Protein 2EHS (pdb70)

B-factor: mean 15.94, std 6.7, range [7.59, 37.36]

CATH classification: 1.10.1200.10

Radius of gyration: 10.93 Å; Cα contacts (8 Å, |Δi|>4): 74; chains: 1; bounding box: 26×19×26 Å

Sequence (75 aa):
SLEERVKEIIAEQLGVEKEKITPEAKFVEDLGADSLDVVELIMAFEEEFGIEIPDEDAEKIQTVGDVINYLKEKV

Organism: Aquifex aeolicus (strain VF5) (NCBI:txid224324)

Structure (mmCIF, N/CA/C/O backbone):
data_2EHS
#
_entry.id   2EHS
#
_cell.length_a   30.488
_cell.length_b   36.970
_cell.length_c   56.797
_cell.angle_alpha   90.00
_cell.angle_beta   90.00
_cell.angle_gamma   90.00
#
_symmetry.space_group_name_H-M   'P 21 21 21'
#
loop_
_entity.id
_entity.type
_entity.pdbx_description
1 polymer 'Acyl carrier protein'
2 non-polymer 'SODIUM ION'
3 non-polymer 'ZINC ION'
4 water water
#
loop_
_atom_site.group_PDB
_atom_site.id
_atom_site.typ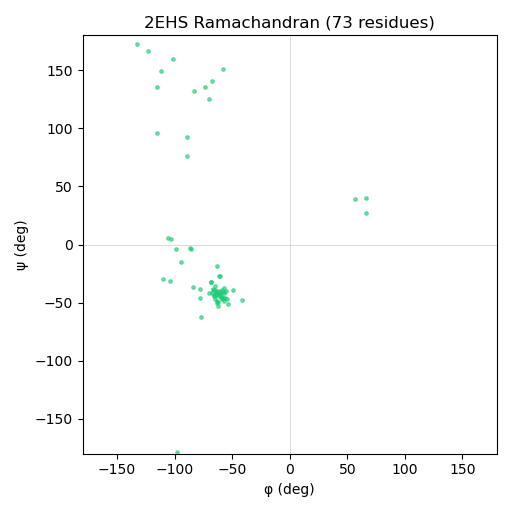e_symbol
_atom_site.label_atom_id
_atom_site.label_alt_id
_atom_site.label_comp_id
_atom_site.label_asym_id
_atom_site.label_entity_id
_atom_site.label_seq_id
_atom_site.pdbx_PDB_ins_code
_atom_site.Cartn_x
_atom_site.Cartn_y
_atom_site.Cartn_z
_atom_site.occupancy
_atom_site.B_iso_or_equiv
_atom_site.auth_seq_id
_atom_site.auth_comp_id
_atom_site.auth_asym_id
_atom_site.auth_atom_id
_atom_site.pdbx_PDB_model_num
ATOM 1 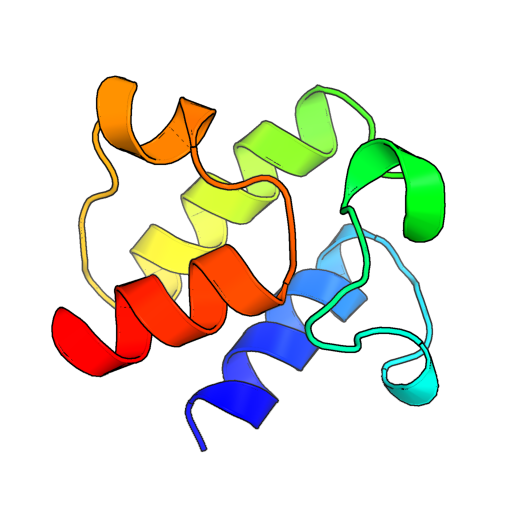N N . SER A 1 1 ? 15.149 21.496 -5.276 1.00 16.73 1 SER A N 1
ATOM 2 C CA . SER A 1 1 ? 14.573 20.405 -4.441 1.00 16.02 1 SER A CA 1
ATOM 3 C C . SER A 1 1 ? 14.718 20.735 -2.961 1.00 14.43 1 SER A C 1
ATOM 4 O O . SER A 1 1 ? 15.460 21.641 -2.582 1.00 13.99 1 SER A O 1
ATOM 7 N N . LEU A 1 2 ? 14.002 19.991 -2.128 1.00 13.95 2 LEU A N 1
ATOM 8 C CA . LEU A 1 2 ? 14.062 20.197 -0.689 1.00 13.34 2 LEU A CA 1
ATOM 9 C C . LEU A 1 2 ? 15.509 20.052 -0.212 1.00 12.86 2 LEU A C 1
ATOM 10 O O . LEU A 1 2 ? 16.011 20.877 0.553 1.00 12.58 2 LEU A O 1
ATOM 15 N N . GLU A 1 3 ? 16.180 19.007 -0.683 1.00 13.28 3 GLU A N 1
ATOM 16 C CA . GLU A 1 3 ? 17.566 18.747 -0.305 1.00 13.13 3 GLU A CA 1
ATOM 17 C C . GLU A 1 3 ? 18.500 19.887 -0.711 1.00 12.83 3 GLU A C 1
ATOM 18 O O . GLU A 1 3 ? 19.375 20.284 0.058 1.00 12.75 3 GLU A O 1
ATOM 24 N N . GLU A 1 4 ? 18.322 20.411 -1.920 1.00 11.72 4 GLU A N 1
ATOM 25 C CA . GLU A 1 4 ? 19.163 21.509 -2.389 1.00 12.66 4 GLU A CA 1
ATOM 26 C C . GLU A 1 4 ? 18.965 22.756 -1.534 1.00 10.87 4 GLU A C 1
ATOM 27 O O . GLU A 1 4 ? 19.923 23.453 -1.208 1.00 11.30 4 GLU A O 1
ATOM 33 N N . ARG A 1 5 ? 17.716 23.034 -1.171 1.00 11.88 5 ARG A N 1
ATOM 34 C CA . ARG A 1 5 ? 17.413 24.205 -0.354 1.00 10.17 5 ARG A CA 1
ATOM 35 C C . ARG A 1 5 ? 18.008 24.059 1.044 1.00 9.22 5 ARG A C 1
ATOM 36 O O . ARG A 1 5 ? 18.517 25.025 1.613 1.00 11.20 5 ARG A O 1
ATOM 44 N N . VAL A 1 6 ? 17.951 22.848 1.588 1.00 9.76 6 VAL A N 1
ATOM 45 C CA . VAL A 1 6 ? 18.513 22.583 2.908 1.00 9.96 6 VAL A CA 1
ATOM 46 C C . VAL A 1 6 ? 20.027 22.796 2.869 1.00 9.75 6 VAL A C 1
ATOM 47 O O . VAL A 1 6 ? 20.599 23.408 3.768 1.00 9.98 6 VAL A O 1
ATOM 51 N N . LYS A 1 7 ? 20.672 22.298 1.817 1.00 10.29 7 LYS A N 1
ATOM 52 C CA . LYS A 1 7 ? 22.133 22.487 1.636 1.00 10.64 7 LYS A CA 1
ATOM 53 C C . LYS A 1 7 ? 22.544 23.966 1.557 1.00 10.99 7 LYS A C 1
ATOM 54 O O . LYS A 1 7 ? 23.542 24.392 2.117 1.00 11.47 7 LYS A O 1
ATOM 60 N N . GLU A 1 8 ? 21.765 24.764 0.794 1.00 11.84 8 GLU A N 1
ATOM 61 C CA . GLU A 1 8 ? 22.121 26.180 0.689 1.00 12.62 8 GLU A CA 1
ATOM 62 C C . GLU A 1 8 ? 22.010 26.889 2.039 1.00 11.16 8 GLU A C 1
ATOM 63 O O . GLU A 1 8 ? 22.827 27.725 2.403 1.00 11.87 8 GLU A O 1
ATOM 69 N N . ILE A 1 9 ? 20.937 26.555 2.780 1.00 10.48 9 ILE A N 1
ATOM 70 C CA . ILE A 1 9 ? 20.773 27.144 4.105 1.00 10.30 9 ILE A CA 1
ATOM 71 C C . ILE A 1 9 ? 21.982 26.852 4.999 1.00 9.11 9 ILE A C 1
ATOM 72 O O . ILE A 1 9 ? 22.554 27.736 5.623 1.00 10.40 9 ILE A O 1
ATOM 77 N N . ILE A 1 10 ? 22.378 25.585 5.032 1.00 9.14 10 ILE A N 1
ATOM 78 C CA . ILE A 1 10 ? 23.509 25.157 5.842 1.00 9.24 10 ILE A CA 1
ATOM 79 C C . ILE A 1 10 ? 24.835 25.747 5.356 1.00 9.19 10 ILE A C 1
ATOM 80 O O . ILE A 1 10 ? 25.645 26.214 6.158 1.00 10.34 10 ILE A O 1
ATOM 85 N N . ALA A 1 11 ? 25.053 25.734 4.044 1.00 9.87 11 ALA A N 1
ATOM 86 C CA . ALA A 1 11 ? 26.286 26.275 3.478 1.00 11.00 11 ALA A CA 1
ATOM 87 C C . ALA A 1 11 ? 26.408 27.771 3.753 1.00 12.04 11 ALA A C 1
ATOM 88 O O . ALA A 1 11 ? 27.490 28.271 4.058 1.00 12.98 11 ALA A O 1
ATOM 90 N N . GLU A 1 12 ? 25.293 28.485 3.647 1.00 12.76 12 GLU A N 1
ATOM 91 C CA . GLU A 1 12 ? 25.292 29.923 3.879 1.00 14.98 12 GLU A CA 1
ATOM 92 C C . GLU A 1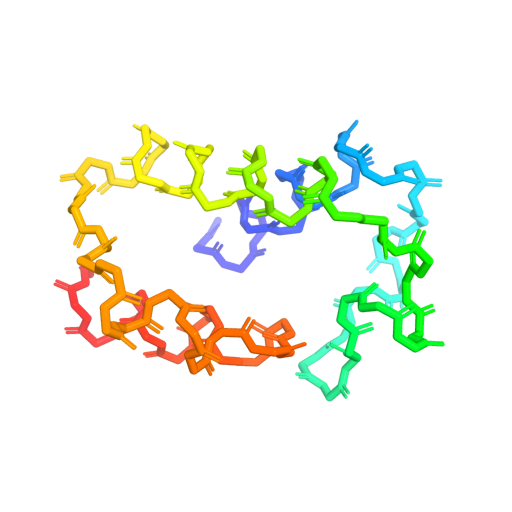 12 ? 25.636 30.262 5.329 1.00 13.70 12 GLU A C 1
ATOM 93 O O . GLU A 1 12 ? 26.363 31.217 5.595 1.00 16.55 12 GLU A O 1
ATOM 99 N N . GLN A 1 13 ? 25.121 29.467 6.262 1.00 13.22 13 GLN A N 1
ATOM 100 C CA . GLN A 1 13 ? 25.352 29.695 7.684 1.00 12.98 13 GLN A CA 1
ATOM 101 C C . GLN A 1 13 ? 26.715 29.250 8.202 1.00 13.87 13 GLN A C 1
ATOM 102 O O . GLN A 1 13 ? 27.378 29.990 8.930 1.00 15.05 13 GLN A O 1
ATOM 108 N N . LEU A 1 14 ? 27.128 28.044 7.824 1.00 13.69 14 LEU A N 1
ATOM 109 C CA . LEU A 1 14 ? 28.387 27.474 8.299 1.00 13.72 14 LEU A CA 1
ATOM 110 C C . LEU A 1 14 ? 29.611 27.663 7.412 1.00 13.78 14 LEU A C 1
ATOM 111 O O . LEU A 1 14 ? 30.738 27.457 7.862 1.00 17.21 14 LEU A O 1
ATOM 116 N N . GLY A 1 15 ? 29.400 28.043 6.157 1.00 13.94 15 GLY A N 1
ATOM 117 C CA . GLY A 1 15 ? 30.526 28.236 5.263 1.00 16.55 15 GLY A CA 1
ATOM 118 C C . GLY A 1 15 ? 31.248 26.937 4.958 1.00 16.82 15 GLY A C 1
ATOM 119 O O . GLY A 1 15 ? 32.478 26.895 4.901 1.00 18.77 15 GLY A O 1
ATOM 120 N N . VAL A 1 16 ? 30.479 25.868 4.776 1.00 15.79 16 VAL A N 1
ATOM 121 C CA . VAL A 1 16 ? 31.042 24.564 4.455 1.00 15.95 16 VAL A CA 1
ATOM 122 C C . VAL A 1 16 ? 30.647 24.217 3.026 1.00 15.55 16 VAL A C 1
ATOM 123 O O . VAL A 1 16 ? 29.596 24.644 2.549 1.00 16.57 16 VAL A O 1
ATOM 127 N N . GLU A 1 17 ? 31.497 23.459 2.342 1.00 14.74 17 GLU A N 1
ATOM 128 C CA . GLU A 1 17 ? 31.197 23.074 0.992 1.00 15.80 17 GLU A CA 1
ATOM 129 C C . GLU A 1 17 ? 30.014 22.133 0.971 1.00 14.15 17 GLU A C 1
ATOM 130 O O . GLU A 1 17 ? 29.845 21.285 1.838 1.00 13.99 17 GLU A O 1
ATOM 136 N N . LYS A 1 18 ? 29.134 22.286 -0.012 1.00 13.99 18 LYS A N 1
ATOM 137 C CA . LYS A 1 18 ? 27.940 21.451 -0.072 1.00 13.31 18 LYS A CA 1
ATOM 138 C C . LYS A 1 18 ? 28.267 19.967 -0.204 1.00 13.21 18 LYS A C 1
ATOM 139 O O . LYS A 1 18 ? 27.488 19.115 0.223 1.00 13.28 18 LYS A O 1
ATOM 145 N N . GLU A 1 19 ? 29.425 19.662 -0.783 1.00 13.45 19 GLU A N 1
ATOM 146 C CA . GLU A 1 19 ? 29.840 18.277 -0.951 1.00 14.16 19 GLU A CA 1
ATOM 147 C C . GLU A 1 19 ? 30.039 17.576 0.393 1.00 14.17 19 GLU A C 1
ATOM 148 O O . GLU A 1 19 ? 30.047 16.349 0.462 1.00 15.36 19 GLU A O 1
ATOM 154 N N . LYS A 1 20 ? 30.189 18.357 1.460 1.00 13.67 20 LYS A N 1
ATOM 155 C CA . LYS A 1 20 ? 30.381 17.799 2.798 1.00 13.13 20 LYS A CA 1
ATOM 156 C C . LYS A 1 20 ? 29.083 17.776 3.607 1.00 12.97 20 LYS A C 1
ATOM 157 O O . LYS A 1 20 ? 29.053 17.272 4.732 1.00 12.51 20 LYS A O 1
ATOM 163 N N . ILE A 1 21 ? 28.017 18.328 3.038 1.00 12.20 21 ILE A N 1
ATOM 164 C CA . ILE A 1 21 ? 26.726 18.365 3.715 1.00 13.53 21 ILE A CA 1
ATOM 165 C C . ILE A 1 21 ? 25.945 17.102 3.370 1.00 14.13 21 ILE A C 1
ATOM 166 O O . ILE A 1 21 ? 25.016 17.127 2.560 1.00 16.28 21 ILE A O 1
ATOM 171 N N . THR A 1 22 ? 26.340 15.997 3.997 1.00 14.21 22 THR A N 1
ATOM 172 C CA . THR A 1 22 ? 25.717 14.697 3.780 1.00 14.46 22 THR A CA 1
ATOM 173 C C . THR A 1 22 ? 24.747 14.360 4.913 1.00 13.71 22 THR A C 1
ATOM 174 O O . THR A 1 22 ? 24.838 14.914 6.005 1.00 12.34 22 THR A O 1
ATOM 178 N N . PRO A 1 23 ? 23.806 13.436 4.666 1.00 13.89 23 PRO A N 1
ATOM 179 C CA . PRO A 1 23 ? 22.817 13.037 5.672 1.00 13.95 23 PRO A CA 1
ATOM 180 C C . PRO A 1 23 ? 23.340 12.676 7.062 1.00 12.32 23 PRO A C 1
ATOM 181 O O . PRO A 1 23 ? 22.716 13.017 8.062 1.00 12.51 23 PRO A O 1
ATOM 185 N N . GLU A 1 24 ? 24.478 11.993 7.132 1.00 13.00 24 GLU A N 1
ATOM 186 C CA . GLU A 1 24 ? 25.023 11.589 8.424 1.00 12.84 24 GLU A CA 1
ATOM 187 C C . GLU A 1 24 ? 25.883 12.637 9.116 1.00 11.44 24 GLU A C 1
ATOM 188 O O . GLU A 1 24 ? 26.318 12.436 10.248 1.00 12.34 24 GLU A O 1
ATOM 194 N N . ALA A 1 25 ? 26.116 13.758 8.445 1.00 9.53 25 ALA A N 1
ATOM 195 C CA . ALA A 1 25 ? 26.933 14.816 9.016 1.00 9.42 25 ALA A CA 1
ATOM 196 C C . ALA A 1 25 ? 26.253 15.525 10.181 1.00 9.09 25 ALA A C 1
ATOM 197 O O . ALA A 1 25 ? 25.130 16.013 10.059 1.00 9.32 25 ALA A O 1
ATOM 199 N N . LYS A 1 26 ? 26.943 15.561 11.316 1.00 8.79 26 LYS A N 1
ATOM 200 C CA . LYS A 1 26 ? 26.450 16.240 12.509 1.00 8.14 26 LYS A CA 1
ATOM 201 C C . LYS A 1 26 ? 26.794 17.718 12.371 1.00 9.01 26 LY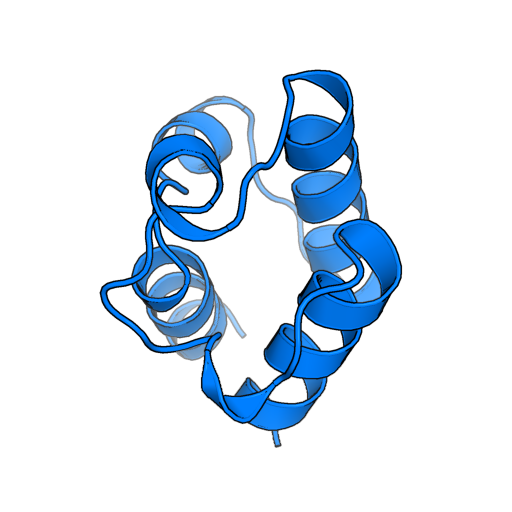S A C 1
ATOM 202 O O . LYS A 1 26 ? 27.926 18.064 12.041 1.00 8.66 26 LYS A O 1
ATOM 208 N N . PHE A 1 27 ? 25.827 18.592 12.620 1.00 8.40 27 PHE A N 1
ATOM 209 C CA . PHE A 1 27 ? 26.078 20.022 12.497 1.00 8.92 27 PHE A CA 1
ATOM 210 C C . PHE A 1 27 ? 27.268 20.480 13.324 1.00 9.22 27 PHE A C 1
ATOM 211 O O . PHE A 1 27 ? 28.131 21.212 12.836 1.00 9.53 27 PHE A O 1
ATOM 219 N N . VAL A 1 28 ? 27.315 20.040 14.575 1.00 8.97 28 VAL A N 1
ATOM 220 C CA . VAL A 1 28 ? 28.393 20.431 15.469 1.00 11.12 28 VAL A CA 1
ATOM 221 C C . VAL A 1 28 ? 29.707 19.693 15.224 1.00 10.96 28 VAL A C 1
ATOM 222 O O . VAL A 1 28 ? 30.712 20.308 14.872 1.00 12.62 28 VAL A O 1
ATOM 226 N N . GLU A 1 29 ? 29.696 18.376 15.393 1.00 9.98 29 GLU A N 1
ATOM 227 C CA . GLU A 1 29 ? 30.907 17.581 15.233 1.00 10.49 29 GLU A CA 1
ATOM 228 C C . GLU A 1 29 ? 31.522 17.528 13.843 1.00 9.42 29 GLU A C 1
ATOM 229 O O . GLU A 1 29 ? 32.747 17.483 13.710 1.00 10.94 29 GLU A O 1
ATOM 235 N N . ASP A 1 30 ? 30.691 17.529 12.807 1.00 9.25 30 ASP A N 1
ATOM 236 C CA . ASP A 1 30 ? 31.213 17.437 11.450 1.00 9.57 30 ASP A CA 1
ATOM 237 C C . ASP A 1 30 ? 31.233 18.720 10.640 1.00 11.04 30 ASP A C 1
ATOM 238 O O . ASP A 1 30 ? 32.119 18.905 9.804 1.00 11.43 30 ASP A O 1
ATOM 243 N N . LEU A 1 31 ? 30.274 19.608 10.880 1.00 10.34 31 LEU A N 1
ATOM 244 C CA . LEU A 1 31 ? 30.213 20.848 10.119 1.00 9.42 31 LEU A CA 1
ATOM 245 C C . LEU A 1 31 ? 30.654 22.093 10.888 1.00 9.51 31 LEU A C 1
ATOM 246 O O . LEU A 1 31 ? 30.549 23.210 10.382 1.00 11.47 31 LEU A O 1
ATOM 251 N N . GLY A 1 32 ? 31.147 21.890 12.107 1.00 10.25 32 GLY A N 1
ATOM 252 C CA . GLY A 1 32 ? 31.649 22.986 12.921 1.00 10.52 32 GLY A CA 1
ATOM 253 C C . GLY A 1 32 ? 30.683 24.047 13.409 1.00 10.98 32 GLY A C 1
ATOM 254 O O . GLY A 1 32 ? 31.087 25.181 13.664 1.00 12.91 32 GLY A O 1
ATOM 255 N N . ALA A 1 33 ? 29.414 23.695 13.559 1.00 9.48 33 ALA A N 1
ATOM 256 C CA . ALA A 1 33 ? 28.430 24.660 14.027 1.00 9.30 33 ALA A CA 1
ATOM 257 C C . ALA A 1 33 ? 28.592 24.939 15.516 1.00 9.95 33 ALA A C 1
ATOM 258 O O . ALA A 1 33 ? 28.796 24.014 16.304 1.00 12.23 33 ALA A O 1
ATOM 260 N N . ASP A 1 34 ? 28.529 26.212 15.901 1.00 9.61 34 ASP A N 1
ATOM 261 C CA . ASP A 1 34 ? 28.595 26.554 17.316 1.00 9.34 34 ASP A CA 1
ATOM 262 C C . ASP A 1 34 ? 27.151 26.748 17.786 1.00 9.77 34 ASP A C 1
ATOM 263 O O . ASP A 1 34 ? 26.214 26.574 17.001 1.00 10.00 34 ASP A O 1
ATOM 268 N N . SER A 1 35 ? 26.960 27.094 19.054 1.00 11.63 35 SER A N 1
ATOM 269 C CA . SER A 1 35 ? 25.612 27.258 19.591 1.00 11.13 35 SER A CA 1
ATOM 270 C C . SER A 1 35 ? 24.755 28.277 18.849 1.00 10.21 35 SER A C 1
ATOM 271 O O . SER A 1 35 ? 23.562 28.054 18.637 1.00 10.97 35 SER A O 1
ATOM 274 N N . LEU A 1 36 ? 25.350 29.398 18.458 1.00 10.36 36 LEU A N 1
ATOM 275 C CA . LEU A 1 36 ? 24.593 30.410 17.736 1.00 10.35 36 LEU A CA 1
ATOM 276 C C . LEU A 1 36 ? 24.206 29.878 16.361 1.00 9.68 36 LEU A C 1
ATOM 277 O O . LEU A 1 36 ? 23.080 30.085 15.910 1.00 9.34 36 LEU A O 1
ATOM 282 N N . ASP A 1 37 ? 25.132 29.185 15.702 1.00 8.60 37 ASP A N 1
ATOM 283 C CA . ASP A 1 37 ? 24.860 28.623 14.381 1.00 8.27 37 ASP A CA 1
ATOM 284 C C . ASP A 1 37 ? 23.648 27.707 14.413 1.00 8.56 37 ASP A C 1
ATOM 285 O O . ASP A 1 37 ? 22.790 27.774 13.538 1.00 7.75 37 ASP A O 1
ATOM 290 N N . VAL A 1 38 ? 23.589 26.832 15.411 1.00 9.51 38 VAL A N 1
ATOM 291 C CA . VAL A 1 38 ? 22.474 25.901 15.513 1.00 8.83 38 VAL A CA 1
ATOM 292 C C . VAL A 1 38 ? 21.149 26.648 15.638 1.00 8.98 38 VAL A C 1
ATOM 293 O O . VAL A 1 38 ? 20.174 26.308 14.968 1.00 9.31 38 VAL A O 1
ATOM 297 N N . VAL A 1 39 ? 21.115 27.669 16.488 1.00 9.16 39 VAL A N 1
ATOM 298 C CA . VAL A 1 39 ? 19.906 28.464 16.664 1.00 9.77 39 VAL A CA 1
ATOM 299 C C . VAL A 1 39 ? 19.519 29.129 15.344 1.00 8.12 39 VAL A C 1
ATOM 300 O O . VAL A 1 39 ? 18.350 29.130 14.960 1.00 9.08 39 VAL A O 1
ATOM 304 N N . GLU A 1 40 ? 20.502 29.685 14.643 1.00 8.30 40 GLU A N 1
ATOM 305 C CA . GLU A 1 40 ? 20.227 30.342 13.374 1.00 8.78 40 GLU A CA 1
ATOM 306 C C . GLU A 1 40 ? 19.797 29.372 12.279 1.00 8.79 40 GLU A C 1
ATOM 307 O O . GLU A 1 40 ? 18.992 29.727 11.417 1.00 8.61 40 GLU A O 1
ATOM 313 N N . LEU A 1 41 ? 20.320 28.149 12.312 1.00 8.44 41 LEU A N 1
ATOM 314 C CA . LEU A 1 41 ? 19.934 27.144 11.324 1.00 7.88 41 LEU A CA 1
ATOM 315 C C . LEU A 1 41 ? 18.453 26.821 11.502 1.00 7.86 41 LEU A C 1
ATOM 316 O O . LEU A 1 41 ? 17.691 26.786 10.536 1.00 8.01 41 LEU A O 1
ATOM 321 N N . ILE A 1 42 ? 18.047 26.590 12.746 1.00 7.59 42 ILE A N 1
ATOM 322 C CA . ILE A 1 42 ? 16.655 26.278 13.041 1.00 8.20 42 ILE A CA 1
ATOM 323 C C . ILE A 1 42 ? 15.760 27.421 12.569 1.00 8.12 42 ILE A C 1
ATOM 324 O O . ILE A 1 42 ? 14.740 27.192 11.917 1.00 8.24 42 ILE A O 1
ATOM 329 N N . MET A 1 43 ? 16.149 28.651 12.891 1.00 7.71 43 MET A N 1
ATOM 330 C CA . MET A 1 43 ? 15.383 29.827 12.490 1.00 8.32 43 MET A CA 1
ATOM 331 C C . MET A 1 43 ? 15.221 29.879 10.972 1.00 8.38 43 MET A C 1
ATOM 332 O O . MET A 1 43 ? 14.148 30.209 10.464 1.00 8.73 43 MET A O 1
ATOM 337 N N . ALA A 1 44 ? 16.293 29.555 10.253 1.00 8.10 44 ALA A N 1
ATOM 338 C CA . ALA A 1 44 ? 16.270 29.575 8.795 1.00 8.25 44 ALA A CA 1
ATOM 339 C C . ALA A 1 44 ? 15.411 28.461 8.203 1.00 8.37 44 ALA A C 1
ATOM 340 O O . ALA A 1 44 ? 14.677 28.693 7.244 1.00 9.09 44 ALA A O 1
ATOM 342 N N . PHE A 1 45 ? 15.501 27.253 8.755 1.00 8.01 45 PHE A N 1
ATOM 343 C CA . PHE A 1 45 ? 14.690 26.156 8.244 1.00 8.30 45 PHE A CA 1
ATOM 344 C C . PHE A 1 45 ? 13.217 26.524 8.383 1.00 8.13 45 PHE A C 1
ATOM 345 O O . PHE A 1 45 ? 12.418 26.266 7.484 1.00 9.56 45 PHE A O 1
ATOM 353 N N . GLU A 1 46 ? 12.858 27.132 9.511 1.00 8.26 46 GLU A N 1
ATOM 354 C CA . GLU A 1 46 ? 11.475 27.532 9.745 1.00 8.57 46 GLU A CA 1
ATOM 355 C C . GLU A 1 46 ? 11.027 28.573 8.728 1.00 9.20 46 GLU A C 1
ATOM 356 O O . GLU A 1 46 ? 9.975 28.437 8.105 1.00 10.79 46 GLU A O 1
ATOM 362 N N . GLU A 1 47 ? 11.830 29.616 8.566 1.00 9.15 47 GLU A N 1
ATOM 363 C CA . GLU A 1 47 ? 11.504 30.709 7.647 1.00 10.51 47 GLU A CA 1
ATOM 364 C C . GLU A 1 47 ? 11.412 30.238 6.188 1.00 10.89 47 GLU A C 1
ATOM 365 O O . GLU A 1 47 ? 10.456 30.518 5.477 1.00 11.19 47 GLU A O 1
ATOM 371 N N . GLU A 1 48 ? 12.413 29.503 5.723 1.00 10.10 48 GLU A N 1
ATOM 372 C CA . GLU A 1 48 ? 12.423 29.041 4.343 1.00 11.61 48 GLU A CA 1
ATOM 373 C C . GLU A 1 48 ? 11.363 28.001 4.000 1.00 12.45 48 GLU A C 1
ATOM 374 O O . GLU A 1 48 ? 10.874 27.970 2.874 1.00 14.87 48 GLU A O 1
ATOM 380 N N . PHE A 1 49 ? 10.995 27.156 4.956 1.00 12.01 49 PHE A N 1
ATOM 381 C CA . PHE A 1 49 ? 9.996 26.126 4.686 1.00 12.00 49 PHE A CA 1
ATOM 382 C C . PHE A 1 49 ? 8.613 26.429 5.251 1.00 13.68 49 PHE A C 1
ATOM 383 O O . PHE A 1 49 ? 7.700 25.603 5.166 1.00 14.04 49 PHE A O 1
ATOM 391 N N . GLY A 1 50 ? 8.468 27.624 5.816 1.00 12.82 50 GLY A N 1
ATOM 392 C CA . GLY A 1 50 ? 7.193 28.051 6.366 1.00 14.67 50 GLY A CA 1
ATOM 393 C C . GLY A 1 50 ? 6.595 27.157 7.431 1.00 16.52 50 GLY A C 1
ATOM 394 O O . GLY A 1 50 ? 5.382 26.949 7.468 1.00 17.99 50 GLY A O 1
ATOM 395 N N . ILE A 1 51 ? 7.440 26.628 8.305 1.00 16.36 51 ILE A N 1
ATOM 396 C CA . ILE A 1 51 ? 6.964 25.762 9.371 1.00 17.36 51 ILE A CA 1
ATOM 397 C C . ILE A 1 51 ? 7.567 26.177 10.699 1.00 17.06 51 ILE A C 1
ATOM 398 O O . ILE A 1 51 ? 8.439 27.042 10.760 1.00 18.44 51 ILE A O 1
ATOM 403 N N . GLU A 1 52 ? 7.089 25.547 11.763 1.00 15.93 52 GLU A N 1
ATOM 404 C CA . GLU A 1 52 ? 7.590 25.818 13.095 1.00 16.30 52 GLU A CA 1
ATOM 405 C C . GLU A 1 52 ? 8.260 24.571 13.633 1.00 15.41 52 GLU A C 1
ATOM 406 O O . GLU A 1 52 ? 7.748 23.463 13.478 1.00 17.17 52 GLU A O 1
ATOM 412 N N . ILE A 1 53 ? 9.424 24.755 14.239 1.00 13.20 53 ILE A N 1
ATOM 413 C CA . ILE A 1 53 ? 10.155 23.652 14.832 1.00 13.42 53 ILE A CA 1
ATOM 414 C C . ILE A 1 53 ? 10.172 23.948 16.323 1.00 15.48 53 ILE A C 1
ATOM 415 O O . ILE A 1 53 ? 11.000 24.722 16.802 1.00 15.08 53 ILE A O 1
ATOM 420 N N . PRO A 1 54 ? 9.228 23.359 17.073 1.00 17.04 54 PRO A N 1
ATOM 421 C CA . PRO A 1 54 ? 9.171 23.590 18.519 1.00 18.49 54 PRO A CA 1
ATOM 422 C C . PRO A 1 54 ? 10.472 23.194 19.208 1.00 18.52 54 PRO A C 1
ATOM 423 O O . PRO A 1 54 ? 11.182 22.303 18.744 1.00 17.13 54 PRO A O 1
ATOM 427 N N . ASP A 1 55 ? 10.777 23.870 20.311 1.00 20.38 55 ASP A N 1
ATOM 428 C CA . ASP A 1 55 ? 11.997 23.616 21.070 1.00 21.71 55 ASP A CA 1
ATOM 429 C C . ASP A 1 55 ? 12.302 22.129 21.203 1.00 22.14 55 ASP A C 1
ATOM 430 O O . ASP A 1 55 ? 13.433 21.695 20.980 1.00 21.48 55 ASP A O 1
ATOM 435 N N . GLU A 1 56 ? 11.285 21.358 21.569 1.00 21.49 56 GLU A N 1
ATOM 436 C CA . GLU A 1 56 ? 11.421 19.917 21.738 1.00 22.34 56 GLU A CA 1
ATOM 437 C C . GLU A 1 56 ? 12.000 19.256 20.491 1.00 21.20 56 GLU A C 1
ATOM 438 O O . GLU A 1 56 ? 12.969 18.500 20.569 1.00 21.19 56 GLU A O 1
ATOM 444 N N . ASP A 1 57 ? 11.404 19.543 19.339 1.00 17.62 57 ASP A N 1
ATOM 445 C CA . ASP A 1 57 ? 11.870 18.971 18.085 1.00 16.14 57 ASP A CA 1
ATOM 446 C C . ASP A 1 57 ? 13.258 19.488 17.719 1.00 15.24 57 ASP A C 1
ATOM 447 O O . ASP A 1 57 ? 14.089 18.740 17.213 1.00 14.03 57 ASP A O 1
ATOM 452 N N . ALA A 1 58 ? 13.504 20.769 17.976 1.00 14.56 58 ALA A N 1
ATOM 453 C CA . ALA A 1 58 ? 14.792 21.381 17.661 1.00 14.20 58 ALA A CA 1
ATOM 454 C C . ALA A 1 58 ? 15.957 20.626 18.296 1.00 13.25 58 ALA A C 1
ATOM 455 O O . ALA A 1 58 ? 17.007 20.457 17.679 1.00 14.28 58 ALA A O 1
ATOM 457 N N . GLU A 1 59 ? 15.763 20.172 19.529 1.00 13.91 59 GLU A N 1
ATOM 458 C CA . GLU A 1 59 ? 16.793 19.434 20.250 1.00 15.38 59 GLU A CA 1
ATOM 459 C C . GLU A 1 59 ? 17.165 18.136 19.537 1.00 13.95 59 GLU A C 1
ATOM 460 O O . GLU A 1 59 ? 18.285 17.641 19.679 1.00 15.19 59 GLU A O 1
ATOM 466 N N . LYS A 1 60 ? 16.223 17.591 18.772 1.00 11.98 60 LYS A N 1
ATOM 467 C CA . LYS A 1 60 ? 16.453 16.349 18.040 1.00 12.58 60 LYS A CA 1
ATOM 468 C C . LYS A 1 60 ? 17.084 16.553 16.669 1.00 12.58 60 LYS A C 1
ATOM 469 O O . LYS A 1 60 ? 17.370 15.584 15.967 1.00 12.73 60 LYS A O 1
ATOM 475 N N . ILE A 1 61 ? 17.285 17.805 16.276 1.00 13.68 61 ILE A N 1
ATOM 476 C CA . ILE A 1 61 ? 17.902 18.095 14.986 1.00 15.54 61 ILE A CA 1
ATOM 477 C C . ILE A 1 61 ? 19.412 18.151 15.188 1.00 14.28 61 ILE A C 1
ATOM 478 O O . ILE A 1 61 ? 19.973 19.197 15.514 1.00 17.20 61 ILE A O 1
ATOM 483 N N . GLN A 1 62 ? 20.063 17.009 14.990 1.00 11.96 62 GLN A N 1
ATOM 484 C CA . GLN A 1 62 ? 21.502 16.904 15.186 1.00 10.75 62 GLN A CA 1
ATOM 485 C C . GLN A 1 62 ? 22.298 16.717 13.897 1.00 10.38 62 GLN A C 1
ATOM 486 O O . GLN A 1 62 ? 23.453 17.141 13.809 1.00 10.08 62 GLN A O 1
ATOM 492 N N . THR A 1 63 ? 21.683 16.083 12.902 1.00 9.90 63 THR A N 1
ATOM 493 C CA . THR A 1 63 ? 22.345 15.841 11.623 1.00 10.15 63 THR A CA 1
ATOM 494 C C . THR A 1 63 ? 21.561 16.428 10.463 1.00 9.04 63 THR A C 1
ATOM 495 O O . THR A 1 63 ? 20.389 16.786 10.595 1.00 9.72 63 THR A O 1
ATOM 499 N N . VAL A 1 64 ? 22.222 16.501 9.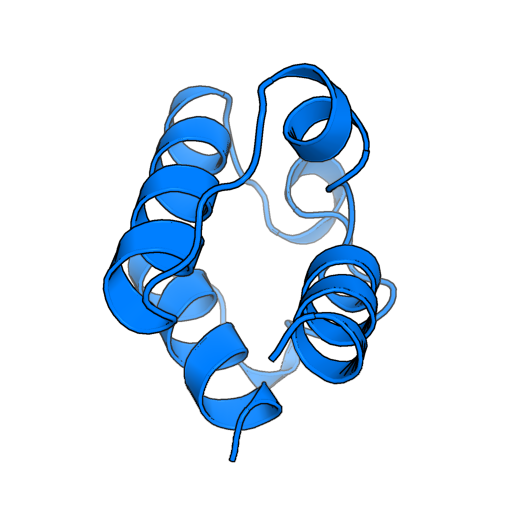315 1.00 9.83 64 VAL A N 1
ATOM 500 C CA . VAL A 1 64 ? 21.602 1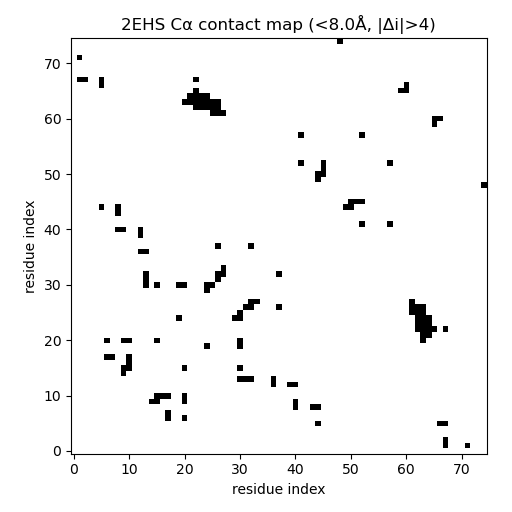7.000 8.101 1.00 11.04 64 VAL A CA 1
ATOM 501 C C . VAL A 1 64 ? 20.424 16.074 7.797 1.00 10.17 64 VAL A C 1
ATOM 502 O O . VAL A 1 64 ? 19.353 16.519 7.388 1.00 10.75 64 VAL A O 1
ATOM 506 N N . GLY A 1 65 ? 20.635 14.778 8.014 1.00 9.90 65 GLY A N 1
ATOM 507 C CA . GLY A 1 65 ? 19.587 13.801 7.776 1.00 11.29 65 GLY A CA 1
ATOM 508 C C . GLY A 1 65 ? 18.342 14.063 8.606 1.00 10.46 65 GLY A C 1
ATOM 509 O O . GLY A 1 65 ? 17.223 13.881 8.120 1.00 10.93 65 GLY A O 1
ATOM 510 N N . ASP A 1 66 ? 18.522 14.475 9.860 1.00 9.67 66 ASP A N 1
ATOM 511 C CA . ASP A 1 66 ? 17.349 14.777 10.703 1.00 9.46 66 ASP A CA 1
ATOM 512 C C . ASP A 1 66 ? 16.509 15.848 10.095 1.00 9.02 66 ASP A C 1
ATOM 513 O O . ASP A 1 66 ? 15.293 15.745 10.007 1.00 9.28 66 ASP A O 1
ATOM 518 N N . VAL A 1 67 ? 17.132 16.929 9.632 1.00 9.13 67 VAL A N 1
ATOM 519 C CA . VAL A 1 67 ? 16.365 18.015 9.038 1.00 10.59 67 VAL A CA 1
ATOM 520 C C . VAL A 1 67 ? 15.679 17.582 7.749 1.00 8.57 67 VAL A C 1
ATOM 521 O O . VAL A 1 67 ? 14.513 17.900 7.528 1.00 9.16 67 VAL A O 1
ATOM 527 N N . ILE A 1 68 ? 16.391 16.847 6.902 1.00 9.99 68 ILE A N 1
ATOM 528 C CA . ILE A 1 68 ? 15.804 16.395 5.649 1.00 10.24 68 ILE A CA 1
ATOM 529 C C . ILE A 1 68 ? 14.623 15.457 5.894 1.00 10.99 68 ILE A C 1
ATOM 530 O O . ILE A 1 68 ? 13.556 15.638 5.312 1.00 11.05 68 ILE A O 1
ATOM 535 N N . ASN A 1 69 ? 14.810 14.466 6.762 1.00 11.11 69 ASN A N 1
ATOM 536 C CA . ASN A 1 69 ? 13.741 13.515 7.062 1.00 12.03 69 ASN A CA 1
ATOM 537 C C . ASN A 1 69 ? 12.537 14.208 7.691 1.00 11.03 69 ASN A C 1
ATOM 538 O O . ASN A 1 69 ? 11.388 13.907 7.363 1.00 11.05 69 ASN A O 1
ATOM 543 N N . TYR A 1 70 ? 12.812 15.129 8.606 1.00 10.62 70 TYR A N 1
ATOM 54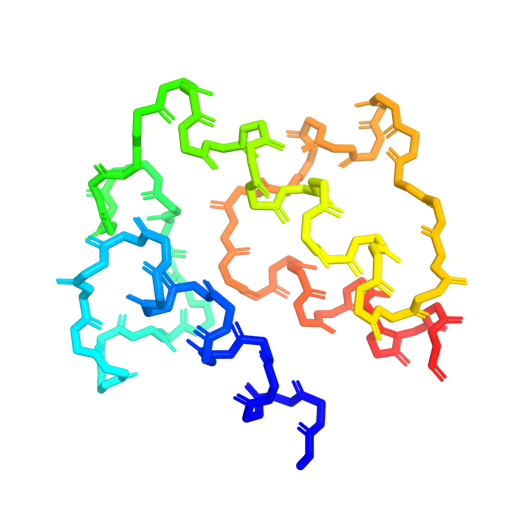4 C CA . TYR A 1 70 ? 11.777 15.882 9.304 1.00 11.85 70 TYR A CA 1
ATOM 545 C C . TYR A 1 70 ? 10.960 16.710 8.312 1.00 11.29 70 TYR A C 1
ATOM 546 O O . TYR A 1 70 ? 9.732 16.634 8.280 1.00 11.45 70 TYR A O 1
ATOM 555 N N . LEU A 1 71 ? 11.652 17.500 7.498 1.00 10.73 71 LEU A N 1
ATOM 556 C CA . LEU A 1 71 ? 10.988 18.345 6.514 1.00 12.05 71 LEU A CA 1
ATOM 557 C C . LEU A 1 71 ? 10.225 17.557 5.455 1.00 13.59 71 LEU A C 1
ATOM 558 O O . LEU A 1 71 ? 9.107 17.923 5.095 1.00 13.78 71 LEU A O 1
ATOM 563 N N . LYS A 1 72 ? 10.822 16.481 4.956 1.00 14.55 72 LYS A N 1
ATOM 564 C CA . LYS A 1 72 ? 10.173 15.673 3.925 1.00 16.63 72 LYS A CA 1
ATOM 565 C C . LYS A 1 72 ? 8.813 15.151 4.368 1.00 17.37 72 LYS A C 1
ATOM 566 O O . LYS A 1 72 ? 7.878 15.078 3.571 1.00 18.27 72 LYS A O 1
ATOM 572 N N . GLU A 1 73 ? 8.701 14.793 5.642 1.00 18.18 73 GLU A N 1
ATOM 573 C CA . GLU A 1 73 ? 7.446 14.275 6.168 1.00 20.09 73 GLU A CA 1
ATOM 574 C C . GLU A 1 73 ? 6.487 15.384 6.579 1.00 19.47 73 GLU A C 1
ATOM 575 O O . GLU A 1 73 ? 5.276 15.261 6.402 1.00 22.10 73 GLU A O 1
ATOM 581 N N . LYS A 1 74 ? 7.028 16.470 7.121 1.00 20.22 74 LYS A N 1
ATOM 582 C CA . LYS A 1 74 ? 6.196 17.578 7.572 1.00 20.42 74 LYS A CA 1
ATOM 583 C C . LYS A 1 74 ? 5.711 18.470 6.432 1.00 20.28 74 LYS A C 1
ATOM 584 O O . LYS A 1 74 ? 4.570 18.933 6.446 1.00 21.84 74 LYS A O 1
ATOM 590 N N . VAL A 1 75 ? 6.572 18.702 5.445 1.00 20.15 75 VAL A N 1
ATOM 591 C CA . VAL A 1 75 ? 6.225 19.537 4.297 1.00 21.63 75 VAL A CA 1
ATOM 592 C C . VAL A 1 75 ? 6.389 18.776 2.984 1.00 22.74 75 VAL A C 1
ATOM 593 O O . VAL A 1 75 ? 5.539 18.959 2.089 1.00 24.99 75 VAL A O 1
#

Solvent-accessible surface area: 4737 Å² total; per-residue (Å²): 80,36,52,114,107,0,70,76,16,0,18,141,56,29,69,32,115,88,130,136,2,68,77,148,8,79,5,81,128,88,12,61,5,83,97,113,22,40,85,66,1,18,115,30,0,35,126,78,19,69,21,126,8,58,127,113,38,23,135,136,13,106,21,0,7,47,0,19,92,52,0,111,157,102,100

Nearest PDB structures (foldseek):
  2ehs-assembly1_A  TM=1.014E+00  e=1.769E-11  Aquifex aeolicus VF5
  7pdi-assembly1_A  TM=9.756E-01  e=5.390E-08  Pseudomonas putida KT2440
  6n3p-assembly1_I  TM=9.786E-01  e=8.701E-08  Escherichia coli
  2fac-assembly1_A  TM=9.659E-01  e=7.719E-08  Escherichia coli
  4ihh-assembly2_K  TM=9.67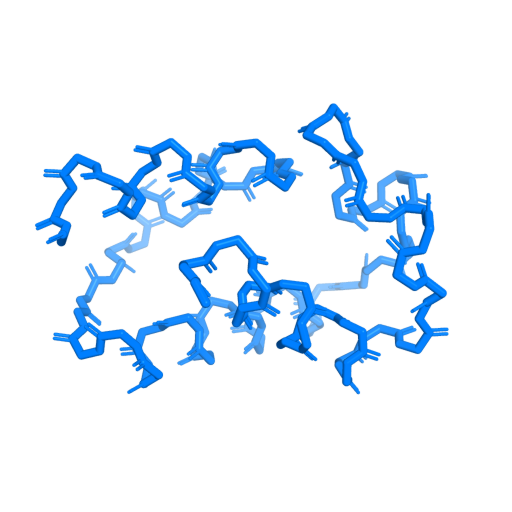0E-01  e=8.196E-08  Escherichia coli str. 'clone D i14'

Foldseek 3Di:
DLLVVLLVLLCVLQVDDSVQQDQVAFCCPHSPADPVSLVSSQVVLCVVLVHHQPPVNSVVPGGSNSSSVVSVVVD

Secondary structure (DSSP, 8-state):
-HHHHHHHHHHHHH---GGG--TT-BTTTTT---HHHHHHHHHHHHHHHT----HHHHHT--BHHHHHHHHHHH-

InterPro domains:
  IPR003231 Acyl carrier protein [MF_01217] (2-76)
  IPR003231 Acyl carrier protein [PTHR20863] (3-76)
  IPR003231 Acyl carrier protein [TIGR00517] (2-75)
  IPR006162 Phosphopantetheine attachment site [PS00012] (31-46)
  IPR009081 Phosphopantetheine binding ACP domain [PF00550] (5-72)
  IPR009081 Phosphopantetheine binding ACP domain [PS50075] (1-76)
  IPR020806 Polyketide synthase-like, phosphopantetheine-binding domain [SM00823] (4-62)
  IPR036736 ACP-like superfamily [G3DSA:1.10.1200.10] (2-77)
  IPR036736 ACP-like superfamily [SSF47336] (3-76)